Protein AF-A0A7S1W9D6-F1 (afdb_monomer_lite)

Foldseek 3Di:
DDPPDFDWDDVVVVCVVCQVVLVVVCVVQVFDKDKDWDWDQTPVQKIWIKMWIQAPVGIAICSVPTDIDHFPAQAQLVVQLVVQLVVLLCVVQVVVVHPDFDDDPNGGDSDHVSNNLSRLSSRQSSRQCRNDPHNDGPDDPVSSD

pLDDT: mean 88.15, std 11.02, range [38.06, 97.62]

Secondary structure (DSSP, 8-state):
----------HHHHHHHHHHHHHHHHHHTTS--EEEEEEEE-TTS-EEEEEEEEETTEEEE-TTS-EEE--S-STTHHHHHHHHHHHHHHHHHHHTT-SS-EEETTEEE--HHHHHHHHHHHHHHHHHHTTSSSS-----GGGG-

Sequence (145 aa):
CARAGAVFADAEAIEDQLLPLLQAIHTRLAGPAVACCLKQRGSDQRQKRWSVLIDSDGLHSTSSTPTVHIPKDDCGGGSAWAAGVIDSLSRGLVAAGRAQPCRQGTVVTLGRDHAASALRNGDILAALAQESIGDHSTATRADLE

Structure (mmCIF, N/CA/C/O backbone):
data_AF-A0A7S1W9D6-F1
#
_entry.id   AF-A0A7S1W9D6-F1
#
loop_
_atom_site.group_PDB
_atom_site.id
_atom_site.type_symbol
_atom_site.label_atom_id
_atom_site.label_alt_id
_atom_site.label_comp_id
_atom_site.label_asym_id
_atom_site.label_entity_id
_atom_site.label_seq_id
_atom_site.pdbx_PDB_ins_code
_atom_site.Cartn_x
_atom_site.Cartn_y
_atom_site.Cartn_z
_atom_site.occupancy
_atom_site.B_iso_or_equiv
_atom_site.auth_seq_id
_atom_site.auth_comp_id
_atom_site.auth_asym_id
_atom_site.auth_atom_id
_atom_site.pdbx_PDB_model_num
ATOM 1 N N . CYS A 1 1 ? 33.373 -13.446 -9.730 1.00 38.06 1 CYS A N 1
ATOM 2 C CA . CYS A 1 1 ? 32.535 -12.567 -10.571 1.00 38.06 1 CYS A CA 1
ATOM 3 C C . CYS A 1 1 ? 31.488 -11.926 -9.658 1.00 38.06 1 CYS A C 1
ATOM 5 O O . CYS A 1 1 ? 30.512 -12.583 -9.318 1.00 38.06 1 CYS A O 1
ATOM 7 N N . ALA A 1 2 ? 31.764 -10.737 -9.117 1.00 38.09 2 ALA A N 1
ATOM 8 C CA . ALA A 1 2 ? 30.879 -10.075 -8.156 1.00 38.09 2 ALA A CA 1
ATOM 9 C C . ALA A 1 2 ? 29.710 -9.426 -8.912 1.00 38.09 2 ALA A C 1
ATOM 11 O O . ALA A 1 2 ? 29.937 -8.615 -9.808 1.00 38.09 2 ALA A O 1
ATOM 12 N N . ARG A 1 3 ? 28.466 -9.802 -8.588 1.00 43.03 3 ARG A N 1
ATOM 13 C CA . ARG A 1 3 ? 27.278 -9.089 -9.075 1.00 43.03 3 ARG A CA 1
ATOM 14 C C . ARG A 1 3 ? 27.315 -7.688 -8.472 1.00 43.03 3 ARG A C 1
ATOM 16 O O . ARG A 1 3 ? 27.216 -7.560 -7.256 1.00 43.03 3 ARG A O 1
ATOM 23 N N . ALA A 1 4 ? 27.470 -6.664 -9.306 1.00 45.59 4 ALA A N 1
ATOM 24 C CA . ALA A 1 4 ? 27.226 -5.289 -8.897 1.00 45.59 4 ALA A CA 1
ATOM 25 C C . ALA A 1 4 ? 25.765 -5.204 -8.424 1.00 45.59 4 ALA A C 1
ATOM 27 O O . ALA A 1 4 ? 24.840 -5.326 -9.226 1.00 45.59 4 ALA A O 1
ATOM 28 N N . GLY A 1 5 ? 25.561 -5.129 -7.108 1.00 50.31 5 GLY A N 1
ATOM 29 C CA . GLY A 1 5 ? 24.240 -4.941 -6.524 1.00 50.31 5 GLY A CA 1
ATOM 30 C C . GLY A 1 5 ? 23.729 -3.558 -6.901 1.00 50.31 5 GLY A C 1
ATOM 31 O O . GLY A 1 5 ? 24.473 -2.583 -6.805 1.00 50.31 5 GLY A O 1
ATOM 32 N N . ALA A 1 6 ? 22.482 -3.476 -7.360 1.00 55.59 6 ALA A N 1
ATOM 33 C CA . ALA A 1 6 ? 21.808 -2.203 -7.558 1.00 55.59 6 ALA A CA 1
ATOM 34 C C . ALA A 1 6 ? 21.914 -1.366 -6.275 1.00 55.59 6 ALA A C 1
ATOM 36 O O . ALA A 1 6 ? 21.563 -1.838 -5.192 1.00 55.59 6 ALA A O 1
ATOM 37 N N . VAL A 1 7 ? 22.416 -0.137 -6.395 1.00 65.62 7 VAL A N 1
ATOM 38 C CA . VAL A 1 7 ? 22.510 0.788 -5.265 1.00 65.62 7 VAL A CA 1
ATOM 39 C C . VAL A 1 7 ? 21.183 1.532 -5.185 1.00 65.62 7 VAL A C 1
ATOM 41 O O . VAL A 1 7 ? 20.937 2.472 -5.939 1.00 65.62 7 VAL A O 1
ATOM 44 N N . PHE A 1 8 ? 20.299 1.068 -4.307 1.00 68.69 8 PHE A N 1
ATOM 45 C CA . PHE A 1 8 ? 19.186 1.884 -3.833 1.00 68.69 8 PHE A CA 1
ATOM 46 C C . PHE A 1 8 ? 19.712 2.817 -2.735 1.00 68.69 8 PHE A 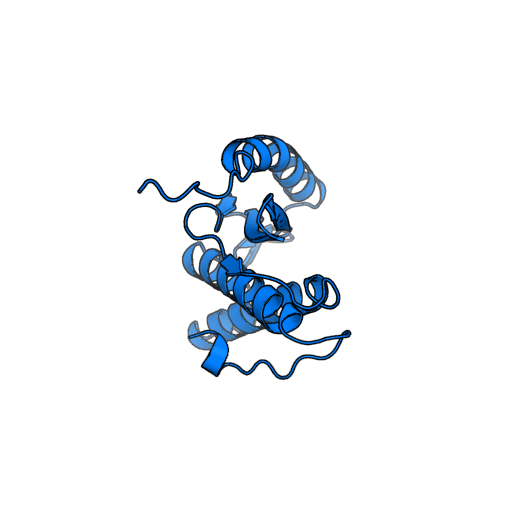C 1
ATOM 48 O O . PHE A 1 8 ? 20.678 2.493 -2.046 1.00 68.69 8 PHE A O 1
ATOM 55 N N . ALA A 1 9 ? 19.090 3.981 -2.588 1.00 65.75 9 ALA A N 1
ATOM 56 C CA . ALA A 1 9 ? 19.313 4.837 -1.433 1.00 65.75 9 ALA A CA 1
ATOM 57 C C . ALA A 1 9 ? 18.748 4.129 -0.204 1.00 65.75 9 ALA A C 1
ATOM 59 O O . ALA A 1 9 ? 17.954 3.185 -0.312 1.00 65.75 9 ALA A O 1
ATOM 60 N N . ASP A 1 10 ? 19.196 4.577 0.959 1.00 73.94 10 ASP A N 1
ATOM 61 C CA . ASP A 1 10 ? 18.817 3.950 2.206 1.00 73.94 10 ASP A CA 1
ATOM 62 C C . ASP A 1 10 ? 17.330 4.203 2.493 1.00 73.94 10 ASP A C 1
ATOM 64 O O . ASP A 1 10 ? 16.905 5.342 2.692 1.00 73.94 10 ASP A O 1
ATOM 68 N N . ALA A 1 11 ? 16.520 3.143 2.435 1.00 70.44 11 ALA A N 1
ATOM 69 C CA . ALA A 1 11 ? 15.082 3.244 2.672 1.00 70.44 11 ALA A CA 1
ATOM 70 C C . ALA A 1 11 ? 14.794 3.656 4.120 1.00 70.44 11 ALA A C 1
ATOM 72 O O . ALA A 1 11 ? 13.831 4.381 4.351 1.00 70.44 11 ALA A O 1
ATOM 73 N N . GLU A 1 12 ? 15.659 3.259 5.055 1.00 72.94 12 GLU A N 1
ATOM 74 C CA . GLU A 1 12 ? 15.571 3.620 6.470 1.00 72.94 12 GLU A CA 1
ATOM 75 C C . GLU A 1 12 ? 15.682 5.143 6.640 1.00 72.94 12 GLU A C 1
ATOM 77 O O . GLU A 1 12 ? 14.816 5.771 7.243 1.00 72.94 12 GLU A O 1
ATOM 82 N N . ALA A 1 13 ? 16.628 5.777 5.939 1.00 79.69 13 ALA A N 1
ATOM 83 C CA . ALA A 1 13 ? 16.796 7.231 5.964 1.00 79.69 13 ALA A CA 1
ATOM 84 C C . ALA A 1 13 ? 15.596 8.012 5.390 1.00 79.69 13 ALA A C 1
ATOM 86 O O . ALA A 1 13 ? 15.374 9.167 5.764 1.00 79.69 13 ALA A O 1
ATOM 87 N N . ILE A 1 14 ? 14.838 7.422 4.458 1.00 81.25 14 ILE A N 1
ATOM 88 C CA . ILE A 1 14 ? 13.607 8.024 3.920 1.00 81.25 14 ILE A CA 1
ATOM 89 C C . ILE A 1 14 ? 12.467 7.878 4.932 1.00 81.25 14 ILE A C 1
ATOM 91 O O . ILE A 1 14 ? 11.721 8.831 5.157 1.00 81.25 14 ILE A O 1
ATOM 95 N N . GLU A 1 15 ? 12.332 6.707 5.554 1.00 83.25 15 GLU A N 1
ATOM 96 C CA . GLU A 1 15 ? 11.313 6.465 6.580 1.00 83.25 15 GLU A CA 1
ATOM 97 C C . GLU A 1 15 ? 11.506 7.362 7.801 1.00 83.25 15 GLU A C 1
ATOM 99 O O . GLU A 1 15 ? 10.535 7.968 8.257 1.00 83.25 15 GLU A O 1
ATOM 104 N N . ASP A 1 16 ? 12.749 7.551 8.244 1.00 85.62 16 ASP A N 1
ATOM 105 C CA . ASP A 1 16 ? 13.101 8.449 9.348 1.00 85.62 16 ASP A CA 1
ATOM 106 C C . ASP A 1 16 ? 12.660 9.897 9.093 1.00 85.62 16 ASP A C 1
ATOM 108 O O . ASP A 1 16 ? 12.233 10.602 10.009 1.00 85.62 16 ASP A O 1
ATOM 112 N N . GLN A 1 17 ? 12.711 10.351 7.838 1.00 86.62 17 GLN A N 1
ATOM 113 C CA . GLN A 1 17 ? 12.254 11.690 7.452 1.00 86.62 17 GLN A CA 1
ATOM 114 C C . GLN A 1 17 ? 10.728 11.783 7.332 1.00 86.62 17 GLN A C 1
ATOM 116 O O . GLN A 1 17 ? 10.146 12.842 7.580 1.00 86.62 17 GLN A O 1
ATOM 121 N N . LEU A 1 18 ? 10.065 10.692 6.943 1.00 87.69 18 LEU A N 1
ATOM 122 C CA . LEU A 1 18 ? 8.615 10.655 6.743 1.00 87.69 18 LEU A CA 1
ATOM 123 C C . LEU A 1 18 ? 7.840 10.449 8.036 1.00 87.69 18 LEU A C 1
ATOM 125 O O . LEU A 1 18 ? 6.731 10.970 8.169 1.00 87.69 18 LEU A O 1
ATOM 129 N N . LEU A 1 19 ? 8.405 9.713 8.989 1.00 86.12 19 LEU A N 1
ATOM 130 C CA . LEU A 1 19 ? 7.737 9.372 10.237 1.00 86.12 19 LEU A CA 1
ATOM 131 C C . LEU A 1 19 ? 7.222 10.612 10.996 1.00 86.12 19 LEU A C 1
ATOM 133 O O . LEU A 1 19 ? 6.030 10.629 11.325 1.00 86.12 19 LEU A O 1
ATOM 137 N N . PRO A 1 20 ? 8.012 11.687 11.203 1.00 91.56 20 PRO A N 1
ATOM 138 C CA . PRO A 1 20 ? 7.516 12.895 11.862 1.00 91.56 20 PRO A CA 1
ATOM 139 C C . PRO A 1 20 ? 6.350 13.554 11.112 1.00 91.56 20 PRO A C 1
ATOM 141 O O . PRO A 1 20 ? 5.424 14.080 11.733 1.00 91.56 20 PRO A O 1
ATOM 144 N N . LEU A 1 21 ? 6.360 13.510 9.775 1.00 92.75 21 LEU A N 1
ATOM 145 C CA . LEU A 1 21 ? 5.297 14.083 8.945 1.00 92.75 21 LEU A CA 1
ATOM 146 C C . LEU A 1 21 ? 4.005 13.273 9.064 1.00 92.75 21 LEU A C 1
ATOM 148 O O . LEU A 1 21 ? 2.931 13.845 9.252 1.00 92.75 21 LEU A O 1
ATOM 152 N N . LEU A 1 22 ? 4.102 11.944 9.011 1.00 92.25 22 LEU A N 1
ATOM 153 C CA . LEU A 1 22 ? 2.961 11.047 9.187 1.00 92.25 22 LEU A CA 1
ATOM 154 C C . LEU A 1 22 ? 2.347 11.198 10.581 1.00 92.25 22 LEU A C 1
ATOM 156 O O . LEU A 1 22 ? 1.128 11.313 10.697 1.00 92.25 22 LEU A O 1
ATOM 160 N N . GLN A 1 23 ? 3.176 11.291 11.625 1.00 91.06 23 GLN A N 1
ATOM 161 C CA . GLN A 1 23 ? 2.728 11.565 12.994 1.00 91.06 23 GLN A CA 1
ATOM 162 C C . GLN A 1 23 ? 2.013 12.913 13.108 1.00 91.06 23 GLN A C 1
ATOM 164 O O . GLN A 1 23 ? 0.948 12.998 13.727 1.00 91.06 23 GLN A O 1
ATOM 169 N N . ALA A 1 24 ? 2.556 13.962 12.484 1.00 92.81 24 ALA A N 1
ATOM 170 C CA . ALA A 1 24 ? 1.937 15.282 12.482 1.00 92.81 24 ALA A CA 1
ATOM 171 C C . ALA A 1 24 ? 0.571 15.270 11.778 1.00 92.81 24 ALA A C 1
ATOM 173 O O . ALA A 1 24 ? -0.389 15.833 12.306 1.00 92.81 24 ALA A O 1
ATOM 174 N N . ILE A 1 25 ? 0.454 14.599 10.626 1.00 92.06 25 ILE A N 1
ATOM 175 C CA . ILE A 1 25 ? -0.810 14.469 9.884 1.00 92.06 25 ILE A CA 1
ATOM 176 C C . ILE A 1 25 ? -1.821 13.652 10.692 1.00 92.06 25 ILE A C 1
ATOM 178 O O . ILE A 1 25 ? -2.942 14.115 10.897 1.00 92.06 25 ILE A O 1
ATOM 182 N N . HIS A 1 26 ? -1.425 12.477 11.190 1.00 90.88 26 HIS A N 1
ATOM 183 C CA . HIS A 1 26 ? -2.274 11.611 12.009 1.00 90.88 26 HIS A CA 1
ATOM 184 C C . HIS A 1 26 ? -2.828 12.371 13.219 1.00 90.88 26 HIS A C 1
ATOM 186 O O . HIS A 1 26 ? -4.036 12.386 13.444 1.00 90.88 26 HIS A O 1
ATOM 192 N N . THR A 1 27 ? -1.969 13.098 13.938 1.00 89.25 27 THR A N 1
ATOM 193 C CA . THR A 1 27 ? -2.370 13.912 15.095 1.00 89.25 27 THR A CA 1
ATOM 194 C C . THR A 1 27 ? -3.304 15.051 14.688 1.00 89.25 27 THR A C 1
ATOM 196 O O . THR A 1 27 ? -4.355 15.249 15.296 1.00 89.25 27 THR A O 1
ATOM 199 N N . ARG A 1 28 ? -2.956 15.804 13.637 1.00 92.31 28 ARG A N 1
ATOM 200 C CA . ARG A 1 28 ? -3.704 16.999 13.217 1.00 92.31 28 ARG A CA 1
ATOM 201 C C . ARG A 1 28 ? -5.075 16.674 12.630 1.00 92.31 28 ARG A C 1
ATOM 203 O O . ARG A 1 28 ? -5.981 17.493 12.740 1.00 92.31 28 ARG A O 1
ATOM 210 N N . LEU A 1 29 ? -5.229 15.493 12.036 1.00 88.44 29 LEU A N 1
ATOM 211 C CA . LEU A 1 29 ? -6.503 14.987 11.525 1.00 88.44 29 LEU A CA 1
ATOM 212 C C . LEU A 1 29 ? -7.286 14.167 12.567 1.00 88.44 29 LEU A C 1
ATOM 214 O O . LEU A 1 29 ? -8.308 13.576 12.227 1.00 88.44 29 LEU A O 1
ATOM 218 N N . ALA A 1 30 ? -6.835 14.150 13.826 1.00 86.38 30 ALA A N 1
ATOM 219 C CA . ALA A 1 30 ? -7.460 13.442 14.942 1.00 86.38 30 ALA A CA 1
ATOM 220 C C . ALA A 1 30 ? -7.517 11.905 14.782 1.00 86.38 30 ALA A C 1
ATOM 222 O O . ALA A 1 30 ? -8.451 11.252 15.238 1.00 86.38 30 ALA A O 1
ATOM 223 N N . GLY A 1 31 ? -6.492 11.307 14.184 1.00 80.25 31 GLY A N 1
ATOM 224 C CA . GLY A 1 31 ? -6.241 9.868 14.234 1.00 80.25 31 GLY A CA 1
ATOM 225 C C . GLY A 1 31 ? -6.649 8.988 13.039 1.00 80.25 31 GLY A C 1
ATOM 226 O O . GLY A 1 31 ? -6.768 7.776 13.245 1.00 80.25 31 GLY A O 1
ATOM 227 N N . PRO A 1 32 ? -6.856 9.481 11.799 1.00 88.81 32 PRO A N 1
ATOM 228 C CA . PRO A 1 32 ? -7.077 8.579 10.673 1.00 88.81 32 PRO A CA 1
ATOM 229 C C . PRO A 1 32 ? -5.822 7.747 10.394 1.00 88.81 32 PRO A C 1
ATOM 231 O O . PRO A 1 32 ? -4.704 8.203 10.632 1.00 88.81 32 PRO A O 1
ATOM 234 N N . ALA A 1 33 ? -5.992 6.560 9.814 1.00 92.38 33 ALA A N 1
ATOM 235 C CA . ALA A 1 33 ? -4.858 5.839 9.254 1.00 92.38 33 ALA A CA 1
ATOM 236 C C . ALA A 1 33 ? -4.301 6.616 8.048 1.00 92.38 33 ALA A C 1
ATOM 238 O O . ALA A 1 33 ? -5.059 6.977 7.143 1.00 92.38 33 ALA A O 1
ATOM 239 N N . VAL A 1 34 ? -2.994 6.882 8.034 1.00 94.31 34 VAL A N 1
ATOM 240 C CA . VAL A 1 34 ? -2.311 7.592 6.942 1.00 94.31 34 VAL A CA 1
ATOM 241 C C . VAL A 1 34 ? -1.275 6.659 6.348 1.00 94.31 34 VAL A C 1
ATOM 243 O O . VAL A 1 34 ? -0.381 6.208 7.055 1.00 94.31 34 VAL A O 1
ATOM 246 N N . ALA A 1 35 ? -1.391 6.385 5.053 1.00 94.38 35 ALA A N 1
ATOM 247 C CA . ALA A 1 35 ? -0.491 5.502 4.329 1.00 94.38 35 ALA A CA 1
ATOM 248 C C . ALA A 1 35 ? 0.241 6.261 3.219 1.00 94.38 35 ALA A C 1
ATOM 250 O O . ALA A 1 35 ? -0.330 7.143 2.577 1.00 94.38 35 ALA A O 1
ATOM 251 N N . CYS A 1 36 ? 1.498 5.904 2.983 1.00 94.69 36 CYS A N 1
ATOM 252 C CA . CYS A 1 36 ? 2.329 6.463 1.929 1.00 94.69 36 CYS A CA 1
ATOM 253 C C . CYS A 1 36 ? 3.022 5.327 1.177 1.00 94.69 36 CYS A C 1
ATOM 255 O O . CYS A 1 36 ? 3.730 4.525 1.786 1.00 94.69 36 C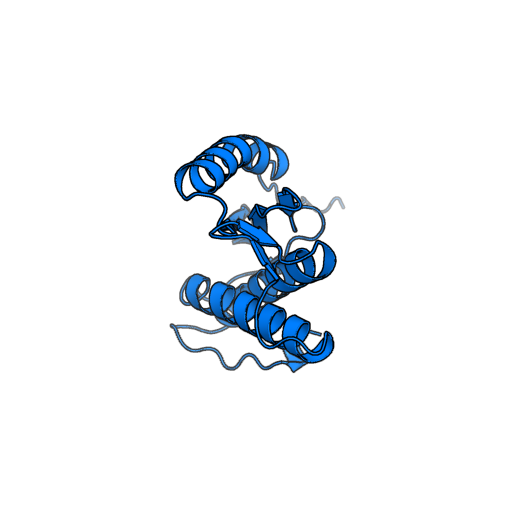YS A O 1
ATOM 257 N N . CYS A 1 37 ? 2.830 5.278 -0.141 1.00 95.12 37 CYS A N 1
ATOM 258 C CA . CYS A 1 37 ? 3.625 4.431 -1.018 1.00 95.12 37 CYS A CA 1
ATOM 259 C C . CYS A 1 37 ? 4.907 5.155 -1.424 1.00 95.12 37 CYS A C 1
ATOM 261 O O . CYS A 1 37 ? 4.888 6.308 -1.866 1.00 95.12 37 CYS A O 1
ATOM 263 N N . LEU A 1 38 ? 6.021 4.450 -1.334 1.00 94.25 38 LEU A N 1
ATOM 264 C CA . LEU A 1 38 ? 7.350 4.941 -1.641 1.00 94.25 38 LEU A CA 1
ATOM 265 C C . LEU A 1 38 ? 7.909 4.137 -2.803 1.00 94.25 38 LEU A C 1
ATOM 267 O O . LEU A 1 38 ? 7.703 2.928 -2.927 1.00 94.25 38 LEU A O 1
ATOM 271 N N . LYS A 1 39 ? 8.602 4.831 -3.701 1.00 92.00 39 LYS A N 1
ATOM 272 C CA . LYS A 1 39 ? 9.267 4.199 -4.832 1.00 92.00 39 LYS A CA 1
ATOM 273 C C . LYS A 1 39 ? 10.624 4.821 -5.062 1.00 92.00 39 LYS A C 1
ATOM 275 O O . LYS A 1 39 ? 10.778 6.040 -5.019 1.00 92.00 39 LYS A O 1
ATOM 280 N N . GLN A 1 40 ? 11.584 3.971 -5.384 1.00 91.94 40 GLN A N 1
ATOM 281 C CA . GLN A 1 40 ? 12.916 4.386 -5.765 1.00 91.94 40 GLN A CA 1
ATOM 282 C C . GLN A 1 40 ? 13.375 3.641 -7.012 1.00 91.94 40 GLN A C 1
ATOM 284 O O . GLN A 1 40 ? 13.312 2.416 -7.077 1.00 91.94 40 GLN A O 1
ATOM 289 N N . ARG A 1 41 ? 13.883 4.393 -7.990 1.00 90.00 41 ARG A N 1
ATOM 290 C CA . ARG A 1 41 ? 14.556 3.849 -9.170 1.00 90.00 41 ARG A CA 1
ATOM 291 C C . ARG A 1 41 ? 16.032 3.598 -8.849 1.00 90.00 41 ARG A C 1
ATOM 293 O O . ARG A 1 41 ? 16.720 4.515 -8.405 1.00 90.00 41 ARG A O 1
ATOM 300 N N . GLY A 1 42 ? 16.496 2.374 -9.068 1.00 88.44 42 GLY A N 1
ATOM 301 C CA . GLY A 1 42 ? 17.910 2.014 -9.062 1.00 88.44 42 GLY A CA 1
ATOM 302 C C . GLY A 1 42 ? 18.581 2.343 -10.398 1.00 88.44 42 GLY A C 1
ATOM 303 O O . GLY A 1 42 ? 17.918 2.568 -11.413 1.00 88.44 42 GLY A O 1
ATOM 304 N N . SER A 1 43 ? 19.912 2.346 -10.415 1.00 86.88 43 SER A N 1
ATOM 305 C CA . SER A 1 43 ? 20.705 2.592 -11.631 1.00 86.88 43 SER A CA 1
ATOM 306 C C . SER A 1 43 ? 20.525 1.522 -12.718 1.00 86.88 43 SER A C 1
ATOM 308 O O . SER A 1 43 ? 20.803 1.779 -13.886 1.00 86.88 43 SER A O 1
ATOM 310 N N . ASP A 1 44 ? 20.018 0.343 -12.358 1.00 88.12 44 ASP A N 1
ATOM 311 C CA . ASP A 1 44 ? 19.763 -0.801 -13.237 1.00 88.12 44 ASP A CA 1
ATOM 312 C C . ASP A 1 44 ? 18.315 -0.863 -13.759 1.00 88.12 44 ASP A C 1
ATOM 314 O O . ASP A 1 44 ? 17.845 -1.927 -14.158 1.00 88.12 44 ASP A O 1
ATOM 318 N N . GLN A 1 45 ? 17.595 0.265 -13.739 1.00 88.38 45 GLN A N 1
ATOM 319 C CA . GLN A 1 45 ? 16.175 0.403 -14.106 1.00 88.38 45 GLN A CA 1
ATOM 320 C C . GLN A 1 45 ? 15.181 -0.296 -13.169 1.00 88.38 45 GLN A C 1
ATOM 322 O O . GLN A 1 45 ? 13.972 -0.038 -13.270 1.00 88.38 45 GLN A O 1
ATOM 327 N N . ARG A 1 46 ? 15.649 -1.106 -12.209 1.00 93.56 46 ARG A N 1
ATOM 328 C CA . ARG A 1 46 ? 14.767 -1.691 -11.199 1.00 93.56 46 ARG A CA 1
ATOM 329 C C . ARG A 1 46 ? 14.139 -0.595 -10.361 1.00 93.56 46 ARG A C 1
ATOM 331 O O . ARG A 1 46 ? 14.759 0.414 -10.030 1.00 93.56 46 ARG A O 1
ATOM 338 N N . GLN A 1 47 ? 12.896 -0.815 -9.985 1.00 94.06 47 GLN A N 1
ATOM 339 C CA . GLN A 1 47 ? 12.178 0.010 -9.043 1.00 94.06 47 GLN A CA 1
ATOM 340 C C . GLN A 1 47 ? 11.968 -0.789 -7.763 1.00 94.06 47 GLN A C 1
ATOM 342 O O . GLN A 1 47 ? 11.417 -1.887 -7.795 1.00 94.06 47 GLN A O 1
ATOM 347 N N . LYS A 1 48 ? 12.414 -0.227 -6.643 1.00 94.62 48 LYS A N 1
ATOM 348 C CA . LYS A 1 48 ? 12.086 -0.683 -5.294 1.00 94.62 48 LYS A CA 1
ATOM 349 C C . LYS A 1 48 ? 10.835 0.061 -4.838 1.00 94.62 48 LYS A C 1
ATOM 351 O O . LYS A 1 48 ? 10.804 1.288 -4.910 1.00 94.62 48 LYS A O 1
ATOM 356 N N . ARG A 1 49 ? 9.826 -0.671 -4.380 1.00 94.75 49 ARG A N 1
ATOM 357 C CA . ARG A 1 49 ? 8.578 -0.172 -3.801 1.00 94.75 49 ARG A CA 1
ATOM 358 C C . ARG A 1 49 ? 8.444 -0.681 -2.377 1.00 94.75 49 ARG A C 1
ATOM 360 O O . ARG A 1 49 ? 8.718 -1.850 -2.112 1.00 94.75 49 ARG A O 1
ATOM 367 N N . TRP A 1 50 ? 8.050 0.205 -1.487 1.00 95.94 50 TRP A N 1
ATOM 368 C CA . TRP A 1 50 ? 7.664 -0.124 -0.126 1.00 95.94 50 TRP A CA 1
ATOM 369 C C . TRP A 1 50 ? 6.650 0.911 0.333 1.00 95.94 50 TRP A C 1
ATOM 371 O O . TRP A 1 50 ? 6.470 1.943 -0.311 1.00 95.94 50 TRP A O 1
ATOM 381 N N . SER A 1 51 ? 5.987 0.649 1.440 1.00 96.44 51 SER A N 1
ATOM 382 C CA . SER A 1 51 ? 4.943 1.509 1.950 1.00 96.44 51 SER A CA 1
ATOM 383 C C . SER A 1 51 ? 5.042 1.614 3.458 1.00 96.44 51 SER A C 1
ATOM 385 O O . SER A 1 51 ? 5.453 0.676 4.139 1.00 96.44 51 SER A O 1
ATOM 387 N N . VAL A 1 52 ? 4.624 2.766 3.964 1.00 95.50 52 VAL A N 1
ATOM 388 C CA . VAL A 1 52 ? 4.510 3.056 5.392 1.00 95.50 52 VAL A CA 1
ATOM 389 C C . VAL A 1 52 ? 3.075 3.432 5.721 1.00 95.50 52 VAL A C 1
ATOM 391 O O . VAL A 1 52 ? 2.392 4.061 4.911 1.00 95.50 52 VAL A O 1
ATOM 394 N N . LEU A 1 53 ? 2.609 3.059 6.906 1.00 95.38 53 LEU A N 1
ATOM 395 C CA . LEU A 1 53 ? 1.291 3.414 7.420 1.00 95.38 53 LEU A CA 1
ATOM 396 C C . LEU A 1 53 ? 1.396 3.768 8.895 1.00 95.38 53 LEU A C 1
ATOM 398 O O . LEU A 1 53 ? 2.035 3.043 9.645 1.00 95.38 53 LEU A O 1
ATOM 402 N N . ILE A 1 54 ? 0.738 4.844 9.317 1.00 93.75 54 ILE A N 1
ATOM 403 C CA . ILE A 1 54 ? 0.515 5.139 10.734 1.00 93.75 54 ILE A CA 1
ATOM 404 C C . ILE A 1 54 ? -0.972 5.037 11.065 1.00 93.75 54 ILE A C 1
ATOM 406 O O . ILE A 1 54 ? -1.812 5.594 10.356 1.00 93.75 54 ILE A O 1
ATOM 410 N N . ASP A 1 55 ? -1.292 4.327 12.139 1.00 93.56 55 ASP A N 1
ATOM 411 C CA . ASP A 1 55 ? -2.615 4.275 12.756 1.00 93.56 55 ASP A CA 1
ATOM 412 C C . ASP A 1 55 ? -2.482 4.354 14.288 1.00 93.56 55 ASP A C 1
ATOM 414 O O . ASP A 1 55 ? -1.421 4.712 14.806 1.00 93.56 55 ASP A O 1
ATOM 418 N N . SER A 1 56 ? -3.548 4.045 15.030 1.00 91.44 56 SER A N 1
ATOM 419 C CA . SER A 1 56 ? -3.495 4.065 16.497 1.00 91.44 56 SER A CA 1
ATOM 420 C C . SER A 1 56 ? -2.551 3.030 17.117 1.00 91.44 56 SER A C 1
ATOM 422 O O . SER A 1 56 ? -2.160 3.204 18.269 1.00 91.44 56 SER A O 1
ATOM 424 N N . ASP A 1 57 ? -2.216 1.952 16.397 1.00 90.06 57 ASP A N 1
ATOM 425 C CA . ASP A 1 57 ? -1.294 0.909 16.868 1.00 90.06 57 ASP A CA 1
ATOM 426 C C . ASP A 1 57 ? 0.173 1.280 16.597 1.00 90.06 57 ASP A C 1
ATOM 428 O O . ASP A 1 57 ? 1.090 0.614 17.087 1.00 90.06 57 ASP A O 1
ATOM 432 N N . GLY A 1 58 ? 0.404 2.354 15.837 1.00 90.12 58 GLY A N 1
ATOM 433 C CA . GLY A 1 58 ? 1.718 2.904 15.541 1.00 90.12 58 GLY A CA 1
ATOM 434 C C . GLY A 1 58 ? 2.076 2.835 14.060 1.00 90.12 58 GLY A C 1
ATOM 435 O O . GLY A 1 58 ? 1.213 2.886 13.185 1.00 90.12 58 GLY A O 1
ATOM 436 N N . LEU A 1 59 ? 3.382 2.787 13.789 1.00 91.94 59 LEU A N 1
ATOM 437 C CA . LEU A 1 59 ? 3.938 2.732 12.441 1.00 91.94 59 LEU A CA 1
ATOM 438 C C . LEU A 1 59 ? 4.047 1.282 11.954 1.00 91.94 59 LEU A C 1
ATOM 440 O O . LEU A 1 59 ? 4.567 0.415 12.656 1.00 91.94 59 LEU A O 1
ATOM 444 N N . HIS A 1 60 ? 3.644 1.059 10.710 1.00 93.56 60 HIS A N 1
ATOM 445 C CA . HIS A 1 60 ? 3.775 -0.190 9.970 1.00 93.56 60 HIS A CA 1
ATOM 446 C C . HIS A 1 60 ? 4.567 0.094 8.694 1.00 93.56 60 HIS A C 1
ATOM 448 O O . HIS A 1 60 ? 4.344 1.124 8.058 1.00 93.56 60 HIS A O 1
ATOM 454 N N . SER A 1 61 ? 5.482 -0.796 8.312 1.00 93.56 61 SER A N 1
ATOM 455 C CA . SER A 1 61 ? 6.308 -0.625 7.114 1.00 93.56 61 SER A CA 1
ATOM 456 C C . SER A 1 61 ? 6.567 -1.951 6.397 1.00 93.56 61 SER A C 1
ATOM 458 O O . SER A 1 61 ? 6.699 -2.998 7.034 1.00 93.56 61 SER A O 1
ATOM 460 N N . THR A 1 62 ? 6.674 -1.892 5.068 1.00 95.12 62 THR A N 1
ATOM 461 C CA . THR A 1 62 ? 7.151 -2.987 4.208 1.00 95.12 62 THR A CA 1
ATOM 462 C C . THR A 1 62 ? 8.609 -2.811 3.757 1.00 95.12 62 THR A C 1
ATOM 464 O O . THR A 1 62 ? 9.076 -3.562 2.901 1.00 95.12 62 THR A O 1
ATOM 467 N N . SER A 1 63 ? 9.380 -1.872 4.323 1.00 92.75 63 SER A N 1
ATOM 468 C CA . SER A 1 63 ? 10.781 -1.620 3.926 1.00 92.75 63 SER A CA 1
ATOM 469 C C . SER A 1 63 ? 11.711 -2.820 4.092 1.00 92.75 63 SER A C 1
ATOM 471 O O . SER A 1 63 ? 12.654 -2.965 3.309 1.00 92.75 63 SER A O 1
ATOM 473 N N . SER A 1 64 ? 11.424 -3.700 5.056 1.00 91.06 64 SER A N 1
ATOM 474 C CA . SER A 1 64 ? 12.137 -4.965 5.278 1.00 91.06 64 SER A CA 1
ATOM 475 C C . SER A 1 64 ? 11.836 -6.029 4.215 1.00 91.06 64 SER A C 1
ATOM 477 O O . SER A 1 64 ? 12.639 -6.936 4.003 1.00 91.06 64 SER A O 1
ATOM 479 N N . THR A 1 65 ? 10.698 -5.917 3.522 1.00 92.75 65 THR A N 1
ATOM 480 C CA . THR A 1 65 ? 10.229 -6.843 2.475 1.00 92.75 65 THR A CA 1
ATOM 481 C C . THR A 1 65 ? 9.703 -6.071 1.253 1.00 92.75 65 THR A C 1
ATOM 483 O O . THR A 1 65 ? 8.530 -6.183 0.877 1.00 92.75 65 THR A O 1
ATOM 486 N N . PRO A 1 66 ? 10.560 -5.260 0.605 1.00 94.81 66 PRO A N 1
ATOM 487 C CA . PRO A 1 66 ? 10.136 -4.377 -0.471 1.00 94.81 66 PRO A CA 1
ATOM 488 C C . PRO A 1 66 ? 9.792 -5.170 -1.740 1.00 94.81 66 PRO A C 1
ATOM 490 O O . PRO A 1 66 ? 10.389 -6.209 -2.029 1.00 94.81 66 PRO A O 1
ATOM 493 N N . THR A 1 67 ? 8.879 -4.649 -2.558 1.00 95.69 67 THR A N 1
ATOM 494 C CA . THR A 1 67 ? 8.650 -5.164 -3.916 1.00 95.69 67 THR A CA 1
ATOM 495 C C . THR A 1 67 ? 9.693 -4.583 -4.861 1.00 95.69 67 THR A C 1
ATOM 497 O O . THR A 1 67 ? 9.834 -3.366 -4.962 1.00 95.69 67 THR A O 1
ATOM 500 N N . VAL A 1 68 ? 10.434 -5.438 -5.565 1.00 95.31 68 VAL A N 1
ATOM 501 C CA . VAL A 1 68 ? 11.449 -5.015 -6.540 1.00 95.31 68 VAL A CA 1
ATOM 502 C C . VAL A 1 68 ? 11.124 -5.612 -7.899 1.00 95.31 68 VAL A C 1
ATOM 504 O O . VAL A 1 68 ? 10.991 -6.825 -8.025 1.00 95.31 68 VAL A O 1
ATOM 507 N N . HIS A 1 69 ? 11.029 -4.763 -8.918 1.00 94.75 69 HIS A N 1
ATOM 508 C CA . HIS A 1 69 ? 10.657 -5.155 -10.283 1.00 94.75 69 HIS A CA 1
ATOM 509 C C . HIS A 1 69 ? 11.241 -4.189 -11.319 1.00 94.75 69 HIS A C 1
ATOM 511 O O . HIS A 1 69 ? 11.867 -3.197 -10.947 1.00 94.75 69 HIS A O 1
ATOM 517 N N . ILE A 1 70 ? 11.053 -4.459 -12.610 1.00 94.88 70 ILE A N 1
ATOM 518 C CA . ILE A 1 70 ? 11.430 -3.546 -13.699 1.00 94.88 70 ILE A CA 1
ATOM 519 C C . ILE A 1 70 ? 10.135 -3.103 -14.396 1.00 94.88 70 ILE A C 1
ATOM 521 O O . ILE A 1 70 ? 9.587 -3.887 -15.169 1.00 94.88 70 ILE A O 1
ATOM 525 N N . PRO A 1 71 ? 9.642 -1.876 -14.138 1.00 93.44 71 PRO A N 1
ATOM 526 C CA . PRO A 1 71 ? 8.473 -1.331 -14.825 1.00 93.44 71 PRO A CA 1
ATOM 527 C C . PRO A 1 71 ? 8.637 -1.349 -16.343 1.00 93.44 71 PRO A C 1
ATOM 529 O O . PRO A 1 71 ? 9.671 -0.911 -16.853 1.00 93.44 71 PRO A O 1
ATOM 532 N N . LYS A 1 72 ? 7.601 -1.791 -17.057 1.00 93.06 72 LYS A N 1
ATOM 533 C CA . LYS A 1 72 ? 7.465 -1.548 -18.500 1.00 93.06 72 LYS A CA 1
ATOM 534 C C . LYS A 1 72 ? 6.936 -0.139 -18.765 1.00 93.06 72 LYS A C 1
ATOM 536 O O . LYS A 1 72 ? 7.370 0.496 -19.720 1.00 93.06 72 LYS A O 1
ATOM 541 N N . ASP A 1 73 ? 6.047 0.345 -17.899 1.00 89.62 73 ASP A N 1
ATOM 542 C CA . ASP A 1 73 ? 5.506 1.705 -17.890 1.00 89.62 73 ASP A CA 1
ATOM 543 C C . ASP A 1 73 ? 5.373 2.192 -16.437 1.00 89.62 73 ASP A C 1
ATOM 545 O O . ASP A 1 73 ? 5.124 1.407 -15.523 1.00 89.62 73 ASP A O 1
ATOM 549 N N . ASP A 1 74 ? 5.564 3.488 -16.198 1.00 87.25 74 ASP A N 1
ATOM 550 C CA . ASP A 1 74 ? 5.406 4.085 -14.872 1.00 87.25 74 ASP A CA 1
ATOM 551 C C . ASP A 1 74 ? 3.959 4.469 -14.527 1.00 87.25 74 ASP A C 1
ATOM 553 O O . ASP A 1 74 ? 3.677 4.788 -13.363 1.00 87.25 74 ASP A O 1
ATOM 557 N N . CYS A 1 75 ? 3.060 4.409 -15.509 1.00 90.00 75 CYS A N 1
ATOM 558 C CA . CYS A 1 75 ? 1.638 4.719 -15.388 1.00 90.00 75 CYS A CA 1
ATOM 559 C C . CYS A 1 75 ? 0.875 3.771 -14.432 1.00 90.00 75 CYS A C 1
ATOM 561 O O . CYS A 1 75 ? 1.374 2.712 -14.053 1.00 90.00 75 CYS A O 1
ATOM 563 N N . GLY A 1 76 ? -0.317 4.172 -13.971 1.00 88.00 76 GLY A N 1
ATOM 564 C CA . GLY A 1 76 ? -1.254 3.328 -13.202 1.00 88.00 76 GLY A CA 1
ATOM 565 C C . GLY A 1 76 ? -0.863 2.880 -11.778 1.00 88.00 76 GLY A C 1
ATOM 566 O O . GLY A 1 76 ? -1.736 2.520 -10.985 1.00 88.00 76 GLY A O 1
ATOM 567 N N . GLY A 1 77 ? 0.416 2.933 -11.389 1.00 92.88 77 GLY A N 1
ATOM 568 C CA . GLY A 1 77 ? 0.893 2.302 -10.148 1.00 92.88 77 GLY A CA 1
ATOM 569 C C . GLY A 1 77 ? 0.297 2.857 -8.842 1.00 92.88 77 GLY A C 1
ATOM 570 O O . GLY A 1 77 ? 0.190 2.122 -7.867 1.00 92.88 77 GLY A O 1
ATOM 571 N N . GLY A 1 78 ? -0.097 4.134 -8.796 1.00 93.81 78 GLY A N 1
ATOM 572 C CA . GLY A 1 78 ? -0.702 4.737 -7.596 1.00 93.81 78 GLY A CA 1
ATOM 573 C C . GLY A 1 78 ? -2.135 4.256 -7.339 1.00 93.81 78 GLY A C 1
ATOM 574 O O . GLY A 1 78 ? -2.468 3.861 -6.223 1.00 93.81 78 GLY A O 1
ATOM 575 N N . SER A 1 79 ? -2.968 4.230 -8.381 1.00 93.44 79 SER A N 1
ATOM 576 C CA . SER A 1 79 ? -4.342 3.719 -8.291 1.00 93.44 79 SER A CA 1
ATOM 577 C C . SER A 1 79 ? -4.359 2.217 -8.014 1.00 93.44 79 SER A C 1
ATOM 579 O O . SER A 1 79 ? -5.130 1.758 -7.173 1.00 93.44 79 SER A O 1
ATOM 581 N N . ALA A 1 80 ? -3.463 1.463 -8.660 1.00 95.12 80 ALA A N 1
ATOM 582 C CA . ALA A 1 80 ? -3.280 0.038 -8.402 1.00 95.12 80 ALA A CA 1
ATOM 583 C C . ALA A 1 80 ? -2.852 -0.232 -6.950 1.00 95.12 80 ALA A C 1
ATOM 585 O O . ALA A 1 80 ? -3.427 -1.098 -6.295 1.00 95.12 80 ALA A O 1
ATOM 586 N N . TRP A 1 81 ? -1.916 0.558 -6.410 1.00 97.00 81 TRP A N 1
ATOM 587 C CA . TRP A 1 81 ? -1.535 0.470 -4.999 1.00 97.00 81 TRP A CA 1
ATOM 588 C C . TRP A 1 81 ? -2.737 0.672 -4.068 1.00 97.00 81 TRP A C 1
ATOM 590 O O . TRP A 1 81 ? -3.005 -0.168 -3.209 1.00 97.00 81 TRP A O 1
ATOM 600 N N . ALA A 1 82 ? -3.502 1.750 -4.269 1.00 96.38 82 ALA A N 1
ATOM 601 C CA . ALA A 1 82 ? -4.658 2.061 -3.431 1.00 96.38 82 ALA A CA 1
ATOM 602 C C . ALA A 1 82 ? -5.730 0.959 -3.501 1.00 96.38 82 ALA A C 1
ATOM 604 O O . ALA A 1 82 ? -6.271 0.561 -2.469 1.00 96.38 82 ALA A O 1
ATOM 605 N N . ALA A 1 83 ? -5.998 0.424 -4.697 1.00 95.12 83 ALA A N 1
ATOM 606 C CA . ALA A 1 83 ? -6.923 -0.690 -4.886 1.00 95.12 83 ALA A CA 1
ATOM 607 C C . ALA A 1 83 ? -6.468 -1.954 -4.136 1.00 95.12 83 ALA A C 1
ATOM 609 O O . ALA A 1 83 ? -7.289 -2.604 -3.492 1.00 95.12 83 ALA A O 1
ATOM 610 N N . GLY A 1 84 ? -5.167 -2.268 -4.161 1.00 96.06 84 GLY A N 1
ATOM 611 C CA . GLY A 1 84 ? -4.600 -3.431 -3.470 1.00 96.06 84 GLY A CA 1
ATOM 612 C C . GLY A 1 84 ? -4.689 -3.316 -1.949 1.00 96.06 84 GLY A C 1
ATOM 613 O O . GLY A 1 84 ? -5.079 -4.273 -1.276 1.00 96.06 84 GLY A O 1
ATOM 614 N N . VAL A 1 85 ? -4.414 -2.122 -1.411 1.00 96.81 85 VAL A N 1
ATOM 615 C CA . VAL A 1 85 ? -4.595 -1.820 0.018 1.00 96.81 85 VAL A CA 1
ATOM 616 C C . VAL A 1 85 ? -6.062 -1.991 0.419 1.00 96.81 85 VAL A C 1
ATOM 618 O O . VAL A 1 85 ? -6.356 -2.672 1.401 1.00 96.81 85 VAL A O 1
ATOM 621 N N . ILE A 1 86 ? -6.992 -1.408 -0.345 1.00 95.00 86 ILE A N 1
ATOM 622 C CA . ILE A 1 86 ? -8.430 -1.468 -0.052 1.00 95.00 86 ILE A CA 1
ATOM 623 C C . ILE A 1 86 ? -8.950 -2.910 -0.119 1.00 95.00 86 ILE A C 1
ATOM 625 O O . ILE A 1 86 ? -9.592 -3.339 0.837 1.00 95.00 86 ILE A O 1
ATOM 629 N N . ASP A 1 87 ? -8.647 -3.677 -1.176 1.00 95.06 87 ASP A N 1
ATOM 630 C CA . ASP A 1 87 ? -9.084 -5.082 -1.298 1.00 95.06 87 ASP A CA 1
ATOM 631 C C . ASP A 1 87 ? -8.572 -5.922 -0.120 1.00 95.06 87 ASP A C 1
ATOM 633 O O . ASP A 1 87 ? -9.352 -6.636 0.514 1.00 95.06 87 ASP A O 1
ATOM 637 N N . SER A 1 88 ? -7.293 -5.777 0.243 1.00 95.56 88 SER A N 1
ATOM 638 C CA . SER A 1 88 ? -6.706 -6.513 1.365 1.00 95.56 88 SER A CA 1
ATOM 639 C C . SER A 1 88 ? -7.347 -6.150 2.707 1.00 95.56 88 SER A C 1
ATOM 641 O O . SER A 1 88 ? -7.667 -7.044 3.493 1.00 95.56 88 SER A O 1
ATOM 643 N N . LEU A 1 89 ? -7.564 -4.859 2.983 1.00 94.38 89 LEU A N 1
ATOM 644 C CA . LEU A 1 89 ? -8.236 -4.424 4.212 1.00 94.38 89 LEU A CA 1
ATOM 645 C C . LEU A 1 89 ? -9.682 -4.922 4.253 1.00 94.38 89 LEU A C 1
ATOM 647 O O . LEU A 1 89 ? -10.114 -5.465 5.268 1.00 94.38 89 LEU A O 1
ATOM 651 N N . SER A 1 90 ? -10.424 -4.795 3.151 1.00 93.50 90 SER A N 1
ATOM 652 C CA . SER A 1 90 ? -11.801 -5.282 3.048 1.00 93.50 90 SER A CA 1
ATOM 653 C C . SER A 1 90 ? -11.892 -6.790 3.287 1.00 93.50 90 SER A C 1
ATOM 655 O O . SER A 1 90 ? -12.757 -7.234 4.041 1.00 93.50 90 SER A O 1
ATOM 657 N N . ARG A 1 91 ? -10.975 -7.582 2.720 1.00 92.88 91 ARG A N 1
ATOM 658 C CA . ARG A 1 91 ? -10.895 -9.032 2.964 1.00 92.88 91 ARG A CA 1
ATOM 659 C C . ARG A 1 91 ? -10.582 -9.351 4.422 1.00 92.88 91 ARG A C 1
ATOM 661 O O . ARG A 1 91 ? -11.236 -10.220 4.994 1.00 92.88 91 ARG A O 1
ATOM 668 N N . GLY A 1 92 ? -9.632 -8.637 5.025 1.00 91.50 92 GLY A N 1
ATOM 669 C CA . GLY A 1 92 ? -9.290 -8.788 6.441 1.00 91.50 92 GLY A CA 1
ATOM 670 C C . GLY A 1 92 ? -10.483 -8.519 7.361 1.00 91.50 92 GLY A C 1
ATOM 671 O O . GLY A 1 92 ? -10.756 -9.298 8.272 1.00 91.50 92 GLY A O 1
ATOM 672 N N . LEU A 1 93 ? -11.262 -7.471 7.072 1.00 90.69 93 LEU A N 1
ATOM 673 C CA . LEU A 1 93 ? -12.490 -7.165 7.809 1.00 90.69 93 LEU A CA 1
ATOM 674 C C . LEU A 1 93 ? -13.519 -8.293 7.698 1.00 90.69 93 LEU A C 1
ATOM 676 O O . LEU A 1 93 ? -14.014 -8.758 8.724 1.00 90.69 93 LEU A O 1
ATOM 680 N N . VAL A 1 94 ? -13.790 -8.776 6.481 1.00 92.25 94 VAL A N 1
ATOM 681 C CA . VAL A 1 94 ? -14.730 -9.885 6.252 1.00 92.25 94 VAL A CA 1
ATOM 682 C C . VAL A 1 94 ? -14.278 -11.150 6.985 1.00 92.25 94 VAL A C 1
ATOM 684 O O . VAL A 1 94 ? -15.087 -11.768 7.676 1.00 92.25 94 VAL A O 1
ATOM 687 N N . ALA A 1 95 ? -12.994 -11.508 6.898 1.00 90.75 95 ALA A N 1
ATOM 688 C CA . ALA A 1 95 ? -12.432 -12.671 7.587 1.00 90.75 95 ALA A CA 1
ATOM 689 C C . ALA A 1 95 ? -12.543 -12.559 9.118 1.00 90.75 95 ALA A C 1
ATOM 691 O O . ALA A 1 95 ? -12.781 -13.555 9.797 1.00 90.75 95 ALA A O 1
ATOM 692 N N . ALA A 1 96 ? -12.440 -11.343 9.659 1.00 88.50 96 ALA A N 1
ATOM 693 C CA . ALA A 1 96 ? -12.634 -11.055 11.077 1.00 88.50 96 ALA A CA 1
ATOM 694 C C . ALA A 1 96 ? -14.116 -10.923 11.494 1.00 88.50 96 ALA A C 1
ATOM 696 O O . ALA A 1 96 ? -14.392 -10.588 12.648 1.00 88.50 96 ALA A O 1
ATOM 697 N N . GLY A 1 97 ? -15.072 -11.128 10.578 1.00 92.12 97 GLY A N 1
ATOM 698 C CA . GLY A 1 97 ? -16.504 -10.957 10.841 1.00 92.12 97 GLY A CA 1
ATOM 699 C C . GLY A 1 97 ? -16.918 -9.500 11.079 1.00 92.12 97 GLY A C 1
ATOM 700 O O . GLY A 1 97 ? -17.872 -9.235 11.809 1.00 92.12 97 GLY A O 1
ATOM 701 N N . ARG A 1 98 ? -16.187 -8.536 10.505 1.00 88.50 98 ARG A N 1
ATOM 702 C CA . ARG A 1 98 ? -16.396 -7.092 10.680 1.00 88.50 98 ARG A CA 1
ATOM 703 C C . ARG A 1 98 ? -16.826 -6.441 9.369 1.00 88.50 98 ARG A C 1
ATOM 705 O O . ARG A 1 98 ? -16.287 -6.733 8.310 1.00 88.50 98 ARG A O 1
ATOM 712 N N . ALA A 1 99 ? -17.749 -5.486 9.453 1.00 88.94 99 ALA A N 1
ATOM 713 C CA . ALA A 1 99 ? -18.146 -4.659 8.308 1.00 88.94 99 ALA A CA 1
ATOM 714 C C . ALA A 1 99 ? -17.290 -3.386 8.153 1.00 88.94 99 ALA A C 1
ATOM 716 O O . ALA A 1 99 ? -17.313 -2.749 7.105 1.00 88.94 99 ALA A O 1
ATOM 717 N N . GLN A 1 100 ? -16.556 -2.993 9.200 1.00 88.12 100 GLN A N 1
ATOM 718 C CA . GLN A 1 100 ? -15.790 -1.747 9.244 1.00 88.12 100 GLN A CA 1
ATOM 719 C C . GLN A 1 100 ? -14.560 -1.864 10.160 1.00 88.12 100 GLN A C 1
ATOM 721 O O . GLN A 1 100 ? -14.573 -2.690 11.081 1.00 88.12 100 GLN A O 1
ATOM 726 N N . PRO A 1 101 ? -13.514 -1.036 9.952 1.00 86.44 101 PRO A N 1
ATOM 727 C CA . PRO A 1 101 ? -12.385 -0.935 10.875 1.00 86.44 101 PRO A CA 1
ATOM 728 C C . PRO A 1 101 ? -12.821 -0.541 12.286 1.00 86.44 101 PRO A C 1
ATOM 730 O O . PRO A 1 101 ? -13.846 0.121 12.466 1.00 86.44 101 PRO A O 1
ATOM 733 N N . CYS A 1 102 ? -12.010 -0.898 13.283 1.00 87.62 102 CYS A N 1
ATOM 734 C CA . CYS A 1 102 ? -12.221 -0.410 14.640 1.00 87.62 102 CYS A CA 1
ATOM 735 C C . CYS A 1 102 ? -11.961 1.101 14.673 1.00 87.62 102 CYS A C 1
ATOM 737 O O . CYS A 1 102 ? -10.967 1.576 14.114 1.00 87.62 102 CYS A O 1
ATOM 739 N N . ARG A 1 103 ? -12.876 1.852 15.291 1.00 89.69 103 ARG A N 1
ATOM 740 C CA . ARG A 1 103 ? -12.769 3.304 15.424 1.00 89.69 103 ARG A CA 1
ATOM 741 C C . ARG A 1 103 ? -13.226 3.767 16.797 1.00 89.69 103 ARG A C 1
ATOM 743 O O . ARG A 1 103 ? -14.266 3.322 17.279 1.00 89.69 103 ARG A O 1
ATOM 750 N N . GLN A 1 104 ? -12.493 4.713 17.377 1.00 87.44 104 GLN A N 1
ATOM 751 C CA . GLN A 1 104 ? -12.910 5.461 18.563 1.00 87.44 104 GLN A CA 1
ATOM 752 C C . GLN A 1 104 ? -12.917 6.952 18.217 1.00 87.44 104 GLN A C 1
ATOM 754 O O . GLN A 1 104 ? -11.880 7.612 18.180 1.00 87.44 104 GLN A O 1
ATOM 759 N N . GLY A 1 105 ? -14.100 7.478 17.891 1.00 86.62 105 GLY A N 1
ATOM 760 C CA . GLY A 1 105 ? -14.214 8.794 17.262 1.00 86.62 105 GLY A CA 1
ATOM 761 C C . GLY A 1 105 ? -13.572 8.789 15.870 1.00 86.62 105 GLY A C 1
ATOM 762 O O . GLY A 1 105 ? -13.962 8.007 15.003 1.00 86.62 105 GLY A O 1
ATOM 763 N N . THR A 1 106 ? -12.587 9.658 15.657 1.00 84.38 106 THR A N 1
ATOM 764 C CA . THR A 1 106 ? -11.815 9.784 14.407 1.00 84.38 106 THR A CA 1
ATOM 765 C C . THR A 1 106 ? -10.580 8.881 14.356 1.00 84.38 106 THR A C 1
ATOM 767 O O . THR A 1 106 ? -9.998 8.712 13.284 1.00 84.38 106 THR A O 1
ATOM 770 N N . VAL A 1 107 ? -10.213 8.268 15.486 1.00 88.81 107 VAL A N 1
ATOM 771 C CA . VAL A 1 107 ? -9.064 7.367 15.598 1.00 88.81 107 VAL A CA 1
ATOM 772 C C . VAL A 1 107 ? -9.388 6.033 14.934 1.00 88.81 107 VAL A C 1
ATOM 774 O O . VAL A 1 107 ? -10.403 5.419 15.264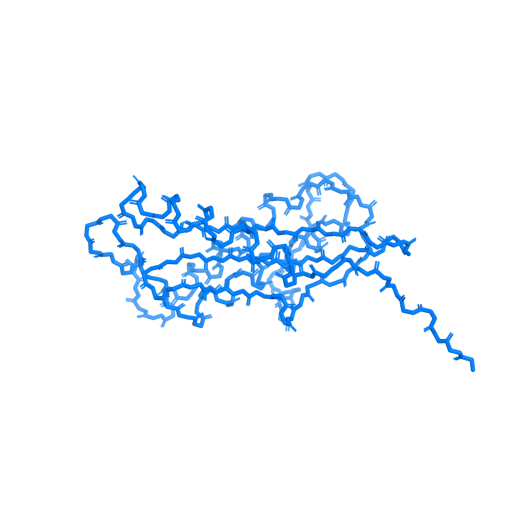 1.00 88.81 107 VAL A O 1
ATOM 777 N N . VAL A 1 108 ? -8.539 5.588 14.008 1.00 90.25 108 VAL A N 1
ATOM 778 C CA . VAL A 1 108 ? -8.666 4.312 13.286 1.00 90.25 108 VAL A CA 1
ATOM 779 C C . VAL A 1 108 ? -7.600 3.332 13.761 1.00 90.25 108 VAL A C 1
ATOM 781 O O . VAL A 1 108 ? -6.429 3.694 13.860 1.00 90.25 108 VAL A O 1
ATOM 784 N N . THR A 1 109 ? -8.009 2.080 13.964 1.00 91.25 109 THR A N 1
ATOM 785 C CA . THR A 1 109 ? -7.118 0.947 14.236 1.00 91.25 109 THR A CA 1
ATOM 786 C C . THR A 1 109 ? -7.322 -0.124 13.172 1.00 91.25 109 THR A C 1
ATOM 788 O O . THR A 1 109 ? -8.432 -0.655 13.027 1.00 91.25 109 THR A O 1
ATOM 791 N N . LEU A 1 110 ? -6.271 -0.449 12.419 1.00 90.12 110 LEU A N 1
ATOM 792 C CA . LEU A 1 110 ? -6.304 -1.492 11.389 1.00 90.12 110 LEU A CA 1
ATOM 793 C C . LEU A 1 110 ? -5.800 -2.838 11.924 1.00 90.12 110 LEU A C 1
ATOM 795 O O . LEU A 1 110 ? -6.253 -3.888 11.465 1.00 90.12 110 LEU A O 1
ATOM 799 N N . GLY A 1 111 ? -4.931 -2.815 12.936 1.00 86.31 111 GLY A N 1
ATOM 800 C CA . GLY A 1 111 ? -4.240 -3.994 13.443 1.00 86.31 111 GLY A CA 1
ATOM 801 C C . GLY A 1 111 ? -2.992 -4.300 12.618 1.00 86.31 111 GLY A C 1
ATOM 802 O O . GLY A 1 111 ? -3.029 -4.292 11.386 1.00 86.31 111 GLY A O 1
ATOM 803 N N . ARG A 1 112 ? -1.891 -4.611 13.309 1.00 85.38 112 ARG A N 1
ATOM 804 C CA . ARG A 1 112 ? -0.555 -4.798 12.716 1.00 85.38 112 ARG A CA 1
ATOM 805 C C . ARG A 1 112 ? -0.535 -5.712 11.489 1.00 85.38 112 ARG A C 1
ATOM 807 O O . ARG A 1 112 ? -0.052 -5.306 10.434 1.00 85.38 112 ARG A O 1
ATOM 814 N N . ASP A 1 113 ? -1.086 -6.916 11.606 1.00 88.69 113 ASP A N 1
ATOM 815 C CA . ASP A 1 113 ? -0.999 -7.914 10.533 1.00 88.69 113 ASP A CA 1
ATOM 816 C C . ASP A 1 113 ? -1.829 -7.515 9.305 1.00 88.69 113 ASP A C 1
ATOM 818 O O . ASP A 1 113 ? -1.396 -7.705 8.166 1.00 88.69 113 ASP A O 1
ATOM 822 N N . HIS A 1 114 ? -2.995 -6.896 9.518 1.00 91.38 114 HIS A N 1
ATOM 823 C CA . HIS A 1 114 ? -3.839 -6.403 8.430 1.00 91.38 114 HIS A CA 1
ATOM 824 C C . HIS A 1 114 ? -3.202 -5.206 7.723 1.00 91.38 114 HIS A C 1
ATOM 826 O O . HIS A 1 114 ? -3.236 -5.145 6.496 1.00 91.38 114 HIS A O 1
ATOM 832 N N . ALA A 1 115 ? -2.604 -4.277 8.477 1.00 93.31 115 ALA A N 1
ATOM 833 C CA . ALA A 1 115 ? -1.908 -3.124 7.917 1.00 93.31 115 ALA A CA 1
ATOM 834 C C . ALA A 1 115 ? -0.710 -3.566 7.064 1.00 93.31 115 ALA A C 1
ATOM 836 O O . ALA A 1 115 ? -0.615 -3.181 5.900 1.00 93.31 115 ALA A O 1
ATOM 837 N N . ALA A 1 116 ? 0.157 -4.430 7.601 1.00 92.50 116 ALA A N 1
ATOM 838 C CA . ALA A 1 116 ? 1.317 -4.944 6.874 1.00 92.50 116 ALA A CA 1
ATOM 839 C C . ALA A 1 116 ? 0.913 -5.720 5.608 1.00 92.50 116 ALA A C 1
ATOM 841 O O . ALA A 1 116 ? 1.459 -5.470 4.531 1.00 92.50 116 ALA A O 1
ATOM 842 N N . SER A 1 117 ? -0.089 -6.602 5.713 1.00 93.50 117 SER A N 1
ATOM 843 C CA . SER A 1 117 ? -0.603 -7.362 4.564 1.00 93.50 117 SER A CA 1
ATOM 844 C C . SER A 1 117 ? -1.194 -6.444 3.493 1.00 93.50 117 SER A C 1
ATOM 846 O O . SER A 1 117 ? -0.930 -6.628 2.308 1.00 93.50 117 SER A O 1
ATOM 848 N N . ALA A 1 118 ? -1.936 -5.408 3.897 1.00 96.38 118 ALA A N 1
ATOM 849 C CA . ALA A 1 118 ? -2.536 -4.465 2.963 1.00 96.38 118 ALA A CA 1
ATOM 850 C C . ALA A 1 118 ? -1.502 -3.617 2.223 1.00 96.38 118 ALA A C 1
ATOM 852 O O . ALA A 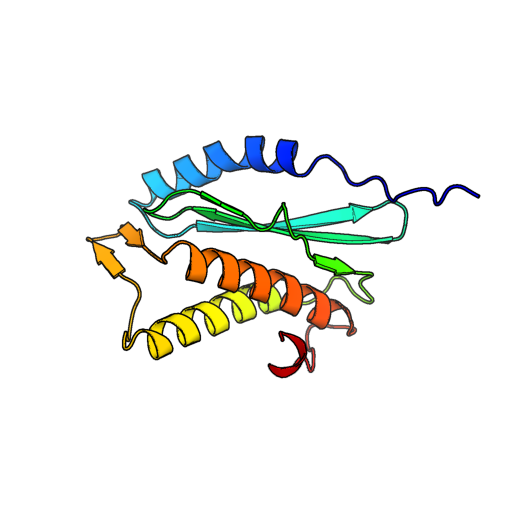1 118 ? -1.605 -3.459 1.006 1.00 96.38 118 ALA A O 1
ATOM 853 N N . LEU A 1 119 ? -0.486 -3.117 2.931 1.00 97.25 119 LEU A N 1
ATOM 854 C CA . LEU A 1 119 ? 0.627 -2.397 2.314 1.00 97.25 119 LEU A CA 1
ATOM 855 C C . LEU A 1 119 ? 1.367 -3.285 1.310 1.00 97.25 119 LEU A C 1
ATOM 857 O O . LEU A 1 119 ? 1.608 -2.860 0.180 1.00 97.25 119 LEU A O 1
ATOM 861 N N . ARG A 1 120 ? 1.650 -4.539 1.687 1.00 96.50 120 ARG A N 1
ATOM 862 C CA . ARG A 1 120 ? 2.314 -5.512 0.813 1.00 96.50 120 ARG A CA 1
ATOM 863 C C . ARG A 1 120 ? 1.497 -5.787 -0.449 1.00 96.50 120 ARG A C 1
ATOM 865 O O . ARG A 1 120 ? 2.058 -5.761 -1.543 1.00 96.50 120 ARG A O 1
ATOM 872 N N . ASN A 1 121 ? 0.185 -5.984 -0.316 1.00 97.00 121 ASN A N 1
ATOM 873 C CA . ASN A 1 121 ? -0.710 -6.164 -1.460 1.00 97.00 121 ASN A CA 1
ATOM 874 C C . ASN A 1 121 ? -0.719 -4.943 -2.382 1.00 97.00 121 ASN A C 1
ATOM 876 O O . ASN A 1 121 ? -0.660 -5.098 -3.600 1.00 97.00 121 ASN A O 1
ATOM 880 N N . GLY A 1 122 ? -0.757 -3.733 -1.818 1.00 97.50 122 GLY A N 1
ATOM 881 C CA . GLY A 1 122 ? -0.632 -2.501 -2.592 1.00 97.50 122 GLY A CA 1
ATOM 882 C C . GLY A 1 122 ? 0.683 -2.438 -3.370 1.00 97.50 122 GLY A C 1
ATOM 883 O O . GLY A 1 122 ? 0.683 -2.133 -4.563 1.00 97.50 122 GLY A O 1
ATOM 884 N N . ASP A 1 123 ? 1.807 -2.756 -2.722 1.00 97.62 123 ASP A N 1
ATOM 885 C CA . ASP A 1 123 ? 3.131 -2.736 -3.352 1.00 97.62 123 ASP A CA 1
ATOM 886 C C . ASP A 1 123 ? 3.241 -3.740 -4.512 1.00 97.62 123 ASP A C 1
ATOM 888 O O . ASP A 1 123 ? 3.813 -3.407 -5.553 1.00 97.62 123 ASP A O 1
ATOM 892 N N . ILE A 1 124 ? 2.699 -4.954 -4.349 1.00 96.81 124 ILE A N 1
ATOM 893 C CA . ILE A 1 124 ? 2.676 -5.991 -5.396 1.00 96.81 124 ILE A CA 1
ATOM 894 C C . ILE A 1 124 ? 1.744 -5.580 -6.538 1.00 96.81 124 ILE A C 1
ATOM 896 O O . ILE A 1 124 ? 2.159 -5.601 -7.695 1.00 96.81 124 ILE A O 1
ATOM 900 N N . LEU A 1 125 ? 0.514 -5.151 -6.243 1.00 96.69 125 LEU A N 1
ATOM 901 C CA . LEU A 1 125 ? -0.451 -4.806 -7.287 1.00 96.69 125 LEU A CA 1
ATOM 902 C C . LEU A 1 125 ? 0.017 -3.607 -8.121 1.00 96.69 125 LEU A C 1
ATOM 904 O O . LEU A 1 125 ? -0.164 -3.581 -9.337 1.00 96.69 125 LEU A O 1
ATOM 908 N N . ALA A 1 126 ? 0.676 -2.636 -7.489 1.00 96.12 126 ALA A N 1
ATOM 909 C CA . ALA A 1 126 ? 1.309 -1.527 -8.190 1.00 96.12 126 ALA A CA 1
ATOM 910 C C . ALA A 1 126 ? 2.449 -1.976 -9.105 1.00 96.12 126 ALA A C 1
ATOM 912 O O . ALA A 1 126 ? 2.641 -1.381 -10.165 1.00 96.12 126 ALA A O 1
ATOM 913 N N . ALA A 1 127 ? 3.207 -2.994 -8.693 1.00 95.56 127 ALA A N 1
ATOM 914 C CA . ALA A 1 127 ? 4.257 -3.563 -9.518 1.00 95.56 127 ALA A CA 1
ATOM 915 C C . ALA A 1 127 ? 3.670 -4.277 -10.742 1.00 95.56 127 ALA A C 1
ATOM 917 O O . ALA A 1 127 ? 4.008 -3.924 -11.867 1.00 95.56 127 ALA A O 1
ATOM 918 N N . LEU A 1 128 ? 2.694 -5.164 -10.528 1.00 94.75 128 LEU A N 1
ATOM 919 C CA . LEU A 1 128 ? 1.981 -5.873 -11.595 1.00 94.75 128 LEU A CA 1
ATOM 920 C C . LEU A 1 128 ? 1.311 -4.916 -12.587 1.00 94.75 128 LEU A C 1
ATOM 922 O O . LEU A 1 128 ? 1.359 -5.133 -13.795 1.00 94.75 128 LEU A O 1
ATOM 926 N N . ALA A 1 129 ? 0.718 -3.821 -12.105 1.00 94.31 129 ALA A N 1
ATOM 927 C CA . ALA A 1 129 ? 0.092 -2.833 -12.982 1.00 94.31 129 ALA A CA 1
ATOM 928 C C . ALA A 1 129 ? 1.085 -2.178 -13.952 1.00 94.31 129 ALA A C 1
ATOM 930 O O . ALA A 1 129 ? 0.754 -1.886 -15.098 1.00 94.31 129 ALA A O 1
ATOM 931 N N . GLN A 1 130 ? 2.323 -2.003 -13.507 1.00 94.12 130 GLN A N 1
ATOM 932 C CA . GLN A 1 130 ? 3.408 -1.439 -14.301 1.00 94.12 130 GLN A CA 1
ATOM 933 C C . GLN A 1 130 ? 4.105 -2.475 -15.198 1.00 94.12 130 GLN A C 1
ATOM 935 O O . GLN A 1 130 ? 5.029 -2.131 -15.939 1.00 94.12 130 GLN A O 1
ATOM 940 N N . GLU A 1 131 ? 3.666 -3.737 -15.178 1.00 92.00 131 GLU A N 1
ATOM 941 C CA . GLU A 1 131 ? 4.043 -4.745 -16.174 1.00 92.00 131 GLU A CA 1
ATOM 942 C C . GLU A 1 131 ? 3.189 -4.671 -17.453 1.00 92.00 131 GLU A C 1
ATOM 944 O O . GLU A 1 131 ? 3.421 -5.432 -18.401 1.00 92.00 131 GLU A O 1
ATOM 949 N N . SER A 1 132 ? 2.234 -3.742 -17.510 1.00 88.75 132 SER A N 1
ATOM 950 C CA . SER A 1 132 ? 1.464 -3.355 -18.697 1.00 88.75 132 SER A CA 1
ATOM 951 C C . SER A 1 132 ? 1.768 -1.911 -19.113 1.00 88.75 132 SER A C 1
ATOM 953 O O . SER A 1 132 ? 2.325 -1.146 -18.334 1.00 88.75 132 SER A O 1
ATOM 955 N N . ILE A 1 133 ? 1.433 -1.553 -20.357 1.00 87.56 133 ILE A N 1
ATOM 956 C CA . ILE A 1 133 ? 1.529 -0.178 -20.872 1.00 87.56 133 ILE A CA 1
ATOM 957 C C . ILE A 1 133 ? 0.159 0.494 -20.731 1.00 87.56 133 ILE A C 1
ATOM 959 O O . ILE A 1 133 ? -0.848 -0.090 -21.138 1.00 87.56 133 ILE A O 1
ATOM 963 N N . GLY A 1 134 ? 0.134 1.727 -20.221 1.00 85.12 134 GLY A N 1
ATOM 964 C CA . GLY A 1 134 ? -1.086 2.493 -19.958 1.00 85.12 134 GLY A CA 1
ATOM 965 C C . GLY A 1 134 ? -1.703 2.240 -18.577 1.00 85.12 134 GLY A C 1
ATOM 966 O O . GLY A 1 134 ? -1.135 1.562 -17.727 1.00 85.12 134 GLY A O 1
ATOM 967 N N . ASP A 1 135 ? -2.888 2.812 -18.349 1.00 78.31 135 ASP A N 1
ATOM 968 C CA . ASP A 1 135 ? -3.552 2.837 -17.031 1.00 78.31 135 ASP A CA 1
ATOM 969 C C . ASP A 1 135 ? -4.369 1.578 -16.688 1.00 78.31 135 ASP A C 1
ATOM 971 O O . ASP A 1 135 ? -4.896 1.456 -15.579 1.00 78.31 135 ASP A O 1
ATOM 975 N N . HIS A 1 136 ? -4.494 0.631 -17.619 1.00 75.00 136 HIS A N 1
ATOM 976 C CA . HIS A 1 136 ? -5.235 -0.610 -17.408 1.00 75.00 136 HIS A CA 1
ATOM 977 C C . HIS A 1 136 ? -4.286 -1.800 -17.316 1.00 75.00 136 HIS A C 1
ATOM 979 O O . HIS A 1 136 ? -3.522 -2.067 -18.242 1.00 75.00 136 HIS A O 1
ATOM 985 N N . SER A 1 137 ? -4.404 -2.557 -16.227 1.00 82.06 137 SER A N 1
ATOM 986 C CA . SER A 1 137 ? -3.752 -3.852 -16.061 1.00 82.06 137 SER A CA 1
ATOM 987 C C . SER A 1 137 ? -4.785 -4.971 -15.941 1.00 82.06 137 SER A C 1
ATOM 989 O O . SER A 1 137 ? -5.966 -4.733 -15.685 1.00 82.06 137 SER A O 1
ATOM 991 N N . THR A 1 138 ? -4.341 -6.208 -16.157 1.00 84.25 138 THR A N 1
ATOM 992 C CA . THR A 1 138 ? -5.168 -7.424 -16.051 1.00 84.25 138 THR A CA 1
ATOM 993 C C . THR A 1 138 ? -4.821 -8.255 -14.815 1.00 84.25 138 THR A C 1
ATOM 995 O O . THR A 1 138 ? -5.188 -9.425 -14.744 1.00 84.25 138 THR A O 1
ATOM 998 N N . ALA A 1 139 ? -4.128 -7.647 -13.844 1.00 87.50 139 ALA A N 1
ATOM 999 C CA . ALA A 1 139 ? -3.705 -8.311 -12.619 1.00 87.50 139 ALA A CA 1
ATOM 1000 C C . ALA A 1 139 ? -4.906 -8.919 -11.882 1.00 87.50 139 ALA A C 1
ATOM 1002 O O . ALA A 1 139 ? -5.929 -8.267 -11.648 1.00 87.50 139 ALA A O 1
ATOM 1003 N N . THR A 1 140 ? -4.769 -10.185 -11.521 1.00 88.12 140 THR A N 1
ATOM 1004 C CA . THR A 1 140 ? -5.769 -10.983 -10.824 1.00 88.12 140 THR A CA 1
ATOM 1005 C C . THR A 1 140 ? -5.374 -11.168 -9.363 1.00 88.12 140 THR A C 1
ATOM 1007 O O . THR A 1 140 ? -4.246 -10.906 -8.954 1.00 88.12 140 THR A O 1
ATOM 1010 N N . ARG A 1 141 ? -6.303 -11.666 -8.543 1.00 85.81 141 ARG A N 1
ATOM 1011 C CA . ARG A 1 141 ? -5.995 -12.001 -7.144 1.00 85.81 141 ARG A CA 1
ATOM 1012 C C . ARG A 1 141 ? -4.957 -13.113 -7.009 1.00 85.81 141 ARG A C 1
ATOM 1014 O O . ARG A 1 141 ? -4.226 -13.098 -6.031 1.00 85.81 141 ARG A O 1
ATOM 1021 N N . ALA A 1 142 ? -4.905 -14.041 -7.965 1.00 87.25 142 ALA A N 1
ATOM 1022 C CA . ALA A 1 142 ? -3.930 -15.128 -7.955 1.00 87.25 142 ALA A CA 1
ATOM 1023 C C . ALA A 1 142 ? -2.494 -14.616 -8.142 1.00 87.25 142 ALA A C 1
ATOM 1025 O O . ALA A 1 142 ? -1.558 -15.279 -7.724 1.00 87.25 142 ALA A O 1
ATOM 1026 N N . ASP A 1 143 ? -2.323 -13.422 -8.716 1.00 86.56 143 ASP A N 1
ATOM 1027 C CA . ASP A 1 143 ? -1.009 -12.800 -8.895 1.00 86.56 143 ASP A CA 1
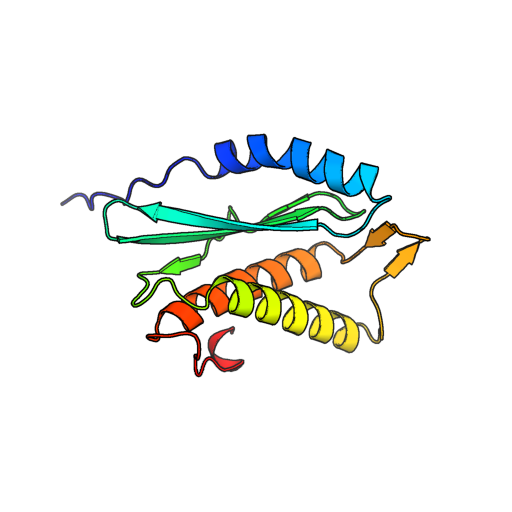ATOM 1028 C C . ASP A 1 143 ? -0.486 -12.135 -7.602 1.00 86.56 143 ASP A C 1
ATOM 1030 O O . ASP A 1 143 ? 0.643 -11.648 -7.566 1.00 86.56 143 ASP A O 1
ATOM 1034 N N . LEU A 1 144 ? -1.307 -12.079 -6.543 1.00 81.69 144 LEU A N 1
ATOM 1035 C CA . LEU A 1 144 ? -0.967 -11.490 -5.240 1.00 81.69 144 LEU A CA 1
ATOM 1036 C C . LEU A 1 144 ? -0.544 -12.534 -4.186 1.00 81.69 144 LEU A C 1
ATOM 1038 O O . LEU A 1 144 ? -0.169 -12.137 -3.082 1.00 81.69 144 LEU A O 1
ATOM 1042 N N . GLU A 1 145 ? -0.636 -13.831 -4.503 1.00 67.81 145 GLU A N 1
ATOM 1043 C CA . GLU A 1 145 ? -0.346 -14.980 -3.620 1.00 67.81 145 GLU A CA 1
ATOM 1044 C C . GLU A 1 145 ? 0.998 -15.642 -3.966 1.00 67.81 145 GLU A C 1
ATOM 1046 O O . GLU A 1 145 ? 1.711 -16.037 -3.014 1.00 67.81 145 GLU A O 1
#

Radius of gyration: 16.06 Å; chains: 1; boundin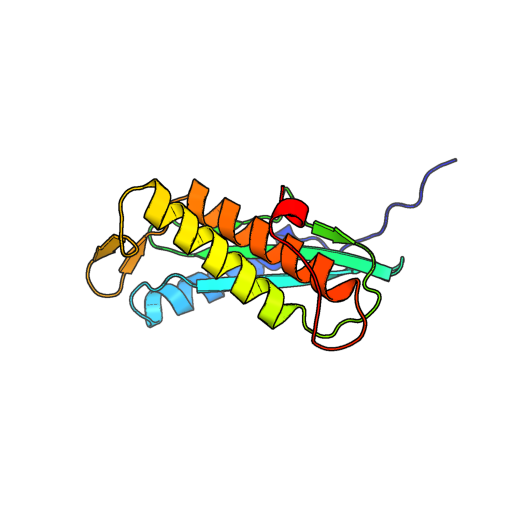g box: 51×32×39 Å

Organism: Alexandrium catenella (NCBI:txid2925)